Protein AF-A0A2M6NZX8-F1 (afdb_monomer_lite)

Secondary structure (DSSP, 8-state):
-----S-HHHHHHHHTS---SSS-HHHHHHHTTS-SSTTTTT---PPPPHHHHHHHHHHHHHHHHT--HHHHHHHHH-

pLDDT: mean 88.27, std 7.93, range [48.75, 95.5]

Sequence (78 aa):
MGRNIGPKNKIARRFGINLGLKTNASKVARRIKQAPGVHGPKRQRQTTSSFGKQLIEKQKAKYLYGLRERQFRSYVEE

Structure (mmCIF, N/CA/C/O backbone):
data_AF-A0A2M6NZX8-F1
#
_entry.id   AF-A0A2M6NZX8-F1
#
loop_
_atom_site.group_PDB
_atom_site.id
_atom_site.type_symbol
_atom_site.label_atom_id
_atom_site.label_alt_id
_atom_site.label_comp_id
_atom_site.label_asym_id
_atom_site.label_entity_id
_atom_site.label_seq_id
_atom_site.pdbx_PDB_ins_code
_atom_site.Cartn_x
_atom_site.Cartn_y
_atom_site.Cartn_z
_atom_site.occupancy
_atom_site.B_iso_or_equiv
_atom_site.auth_seq_id
_atom_site.auth_comp_id
_atom_site.auth_asym_id
_atom_site.auth_atom_id
_atom_site.pdbx_PDB_model_num
ATOM 1 N N . MET A 1 1 ? -10.560 15.419 -6.376 1.00 48.75 1 MET A N 1
ATOM 2 C CA . MET A 1 1 ? -10.515 14.141 -7.132 1.00 48.75 1 MET A CA 1
ATOM 3 C C . MET A 1 1 ? -9.059 13.711 -7.322 1.00 48.75 1 MET A C 1
ATOM 5 O O . MET A 1 1 ? -8.181 14.538 -7.166 1.00 48.75 1 MET A O 1
ATOM 9 N N . GLY A 1 2 ? -8.788 12.439 -7.618 1.00 69.25 2 GLY A N 1
ATOM 10 C CA . GLY A 1 2 ? -7.436 11.913 -7.889 1.00 69.25 2 GLY A CA 1
ATOM 11 C C . GLY A 1 2 ? -7.169 10.570 -7.202 1.00 69.25 2 GLY A C 1
ATOM 12 O O . GLY A 1 2 ? -7.250 10.471 -5.981 1.00 69.25 2 GLY A O 1
ATOM 13 N N . ARG A 1 3 ? -6.971 9.494 -7.972 1.00 76.12 3 ARG A N 1
ATOM 14 C CA . ARG A 1 3 ? -6.449 8.210 -7.448 1.00 76.12 3 ARG A CA 1
ATOM 15 C C . ARG A 1 3 ? -4.918 8.249 -7.475 1.00 76.12 3 ARG A C 1
ATOM 17 O O . ARG A 1 3 ? -4.359 9.101 -8.158 1.00 76.12 3 ARG A O 1
ATOM 24 N N . ASN A 1 4 ? -4.226 7.346 -6.777 1.00 83.69 4 ASN A N 1
ATOM 25 C CA . ASN A 1 4 ? -2.766 7.280 -6.900 1.00 83.69 4 ASN A CA 1
ATOM 26 C C . ASN A 1 4 ? -2.384 6.744 -8.297 1.00 83.69 4 ASN A C 1
ATOM 28 O O . ASN A 1 4 ? -2.657 5.587 -8.609 1.00 83.69 4 ASN A O 1
ATOM 32 N N . ILE A 1 5 ? -1.781 7.598 -9.132 1.00 87.00 5 ILE A N 1
ATOM 33 C CA . ILE A 1 5 ? -1.290 7.277 -10.492 1.00 87.00 5 ILE A CA 1
ATOM 34 C C . ILE A 1 5 ? 0.249 7.126 -10.496 1.00 87.00 5 ILE A C 1
ATOM 36 O O . ILE A 1 5 ? 0.877 6.909 -11.527 1.00 87.00 5 ILE A O 1
ATOM 40 N N . GLY A 1 6 ? 0.888 7.224 -9.329 1.00 89.25 6 GLY A N 1
ATOM 41 C CA . GLY A 1 6 ? 2.337 7.184 -9.196 1.00 89.25 6 GLY A CA 1
ATOM 42 C C . GLY A 1 6 ? 2.969 5.808 -9.463 1.00 89.25 6 GLY A C 1
ATOM 43 O O . GLY A 1 6 ? 2.290 4.817 -9.749 1.00 89.25 6 GLY A O 1
ATOM 44 N N . PRO A 1 7 ? 4.306 5.711 -9.329 1.00 91.94 7 PRO A N 1
ATOM 45 C CA . PRO A 1 7 ? 5.057 4.501 -9.651 1.00 91.94 7 PRO A CA 1
ATOM 46 C C . PRO A 1 7 ? 4.643 3.286 -8.806 1.00 91.94 7 PRO A C 1
ATOM 48 O O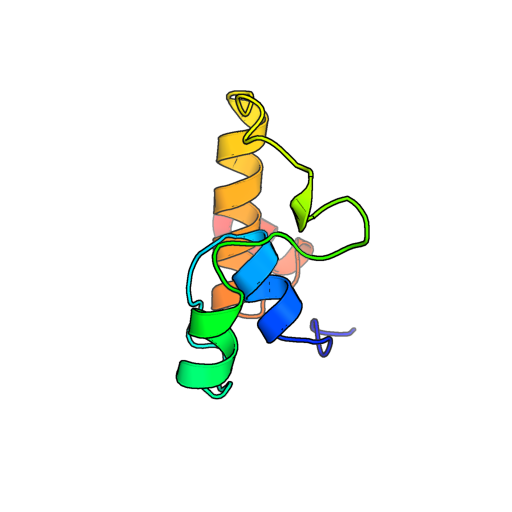 . PRO A 1 7 ? 4.987 3.163 -7.630 1.00 91.94 7 PR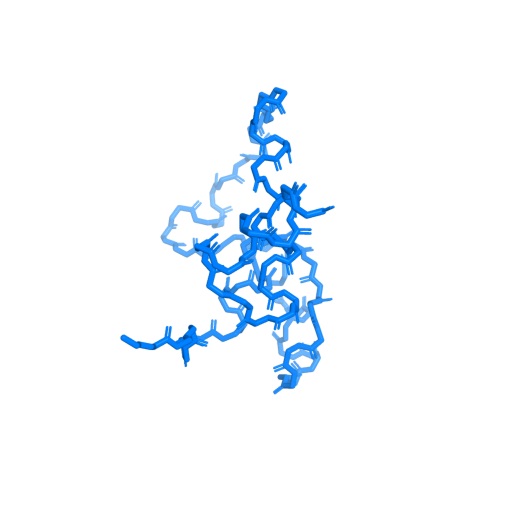O A O 1
ATOM 51 N N . LYS A 1 8 ? 3.973 2.318 -9.429 1.00 90.94 8 LYS A N 1
ATOM 52 C CA . LYS A 1 8 ? 3.431 1.121 -8.762 1.00 90.94 8 LYS A CA 1
ATOM 53 C C . LYS A 1 8 ? 4.500 0.186 -8.186 1.00 90.94 8 LYS A C 1
ATOM 55 O O . LYS A 1 8 ? 4.332 -0.351 -7.094 1.00 90.94 8 LYS A O 1
ATOM 60 N N . ASN A 1 9 ? 5.655 0.068 -8.847 1.00 91.94 9 ASN A N 1
ATOM 61 C CA . ASN A 1 9 ? 6.789 -0.707 -8.323 1.00 91.94 9 ASN A CA 1
ATOM 62 C C . ASN A 1 9 ? 7.343 -0.109 -7.023 1.00 91.94 9 ASN A C 1
ATOM 64 O O . ASN A 1 9 ? 7.808 -0.845 -6.157 1.00 91.94 9 ASN A O 1
ATOM 68 N N . LYS A 1 10 ? 7.277 1.220 -6.858 1.00 91.69 10 LYS A N 1
ATOM 69 C CA . LYS A 1 10 ? 7.681 1.893 -5.614 1.00 91.69 10 LYS A CA 1
ATOM 70 C C . LYS A 1 10 ? 6.749 1.504 -4.465 1.00 91.69 10 LYS A C 1
ATOM 72 O O . LYS A 1 10 ? 7.222 1.297 -3.352 1.00 91.69 10 LYS A O 1
ATOM 77 N N . ILE A 1 11 ? 5.454 1.367 -4.752 1.00 92.81 11 ILE A N 1
ATOM 78 C CA . ILE A 1 11 ? 4.432 0.941 -3.791 1.00 92.81 11 ILE A CA 1
ATOM 79 C C . ILE A 1 11 ? 4.682 -0.516 -3.377 1.00 92.81 11 ILE A C 1
ATOM 81 O O . ILE A 1 11 ? 4.845 -0.776 -2.192 1.00 92.81 11 ILE A O 1
ATOM 85 N N . ALA A 1 12 ? 4.838 -1.442 -4.329 1.00 92.69 12 ALA A N 1
ATOM 86 C CA . ALA A 1 12 ? 5.147 -2.849 -4.032 1.00 92.69 12 ALA A CA 1
ATOM 87 C C . ALA A 1 12 ? 6.415 -3.006 -3.164 1.00 92.69 12 ALA A C 1
ATOM 89 O O . ALA A 1 12 ? 6.403 -3.684 -2.139 1.00 92.69 12 ALA A O 1
ATOM 90 N N . ARG A 1 13 ? 7.493 -2.282 -3.502 1.00 91.94 13 ARG A N 1
ATOM 91 C CA . ARG A 1 13 ? 8.744 -2.274 -2.719 1.00 91.94 13 ARG A CA 1
ATOM 92 C C . ARG A 1 13 ? 8.591 -1.701 -1.312 1.00 91.94 13 ARG A C 1
ATOM 94 O O . ARG A 1 13 ? 9.322 -2.102 -0.416 1.00 91.94 13 ARG A O 1
ATOM 101 N N . ARG A 1 14 ? 7.671 -0.755 -1.100 1.00 91.38 14 ARG A N 1
ATOM 102 C CA . ARG A 1 14 ? 7.393 -0.202 0.235 1.00 91.38 14 ARG A CA 1
ATOM 103 C C . ARG A 1 14 ? 6.812 -1.265 1.166 1.00 91.38 14 ARG A C 1
ATOM 105 O O . ARG A 1 14 ? 7.148 -1.263 2.344 1.00 91.38 14 ARG A O 1
ATOM 112 N N . PHE A 1 15 ? 5.961 -2.142 0.638 1.00 91.19 15 PHE A N 1
ATOM 113 C CA . PHE A 1 15 ? 5.327 -3.221 1.399 1.00 91.19 15 PHE A CA 1
ATOM 114 C C . PHE A 1 15 ? 6.135 -4.525 1.394 1.00 91.19 15 PHE A C 1
ATOM 116 O O . PHE A 1 15 ? 5.808 -5.444 2.135 1.00 91.19 15 PHE A O 1
ATOM 123 N N . GLY A 1 16 ? 7.187 -4.612 0.576 1.00 88.94 16 GLY A N 1
ATOM 124 C CA . GLY A 1 16 ? 8.025 -5.807 0.463 1.00 88.94 16 GLY A CA 1
ATOM 125 C C . GLY A 1 16 ? 7.318 -7.005 -0.177 1.00 88.94 16 GLY A C 1
ATOM 126 O O . GLY A 1 16 ? 7.825 -8.119 -0.092 1.00 88.94 16 GLY A O 1
ATOM 127 N N . ILE A 1 17 ? 6.166 -6.785 -0.819 1.00 89.81 17 ILE A N 1
ATOM 128 C CA . ILE A 1 17 ? 5.334 -7.820 -1.440 1.00 89.81 17 ILE A CA 1
ATOM 129 C C . ILE A 1 17 ? 4.891 -7.393 -2.836 1.00 89.81 17 ILE A C 1
ATOM 131 O O . ILE A 1 17 ? 4.782 -6.200 -3.141 1.00 89.81 17 ILE A O 1
ATOM 135 N N . ASN A 1 18 ? 4.637 -8.370 -3.705 1.00 89.62 18 ASN A N 1
ATOM 136 C CA . ASN A 1 18 ? 4.129 -8.084 -5.037 1.00 89.62 18 ASN A CA 1
ATOM 137 C C . ASN A 1 18 ? 2.620 -7.845 -4.948 1.00 89.62 18 ASN A C 1
ATOM 139 O O . ASN A 1 18 ? 1.863 -8.764 -4.668 1.00 89.62 18 ASN A O 1
ATOM 143 N N . LEU A 1 19 ? 2.199 -6.604 -5.188 1.00 87.19 19 LEU A N 1
ATOM 144 C CA . LEU A 1 19 ? 0.793 -6.197 -5.127 1.00 87.19 19 LEU A CA 1
ATOM 145 C C . LEU A 1 19 ? 0.017 -6.447 -6.433 1.00 87.19 19 LEU A C 1
ATOM 147 O O . LEU A 1 19 ? -1.128 -6.027 -6.539 1.00 87.19 19 LEU A O 1
ATOM 151 N N . GLY A 1 20 ? 0.636 -7.037 -7.462 1.00 86.88 20 GLY A N 1
ATOM 152 C CA . GLY A 1 20 ? -0.063 -7.377 -8.709 1.00 86.88 20 GLY A CA 1
ATOM 153 C C . GLY A 1 20 ? -0.596 -6.170 -9.494 1.00 86.88 20 GLY A C 1
ATOM 154 O O . GLY A 1 20 ? -1.498 -6.311 -10.313 1.00 86.88 20 GLY A O 1
ATOM 155 N N . LEU A 1 21 ? -0.042 -4.970 -9.284 1.00 84.88 21 LEU A N 1
ATOM 156 C CA . LEU A 1 21 ? -0.586 -3.699 -9.789 1.00 84.88 21 LEU A CA 1
ATOM 157 C C . LEU A 1 21 ? -0.458 -3.497 -11.319 1.00 84.88 21 LEU A C 1
ATOM 159 O O . LEU A 1 21 ? -0.414 -2.359 -11.781 1.00 84.88 21 LEU A O 1
ATOM 163 N N . LYS A 1 22 ? -0.433 -4.548 -12.145 1.00 83.06 22 LYS A N 1
ATOM 164 C CA . LYS A 1 22 ? -0.161 -4.486 -13.597 1.00 83.06 22 LYS A CA 1
ATOM 165 C C . LYS A 1 22 ? 1.226 -3.909 -13.901 1.00 83.06 22 LYS A C 1
ATOM 167 O O . LYS A 1 22 ? 1.378 -2.978 -14.689 1.00 83.06 22 LYS A O 1
ATOM 172 N N . THR A 1 23 ? 2.244 -4.430 -13.224 1.00 83.50 23 THR A N 1
ATOM 173 C CA . THR A 1 23 ? 3.652 -4.163 -13.532 1.00 83.50 23 THR A CA 1
ATOM 174 C C . THR A 1 23 ? 4.386 -5.470 -13.776 1.00 83.50 23 THR A C 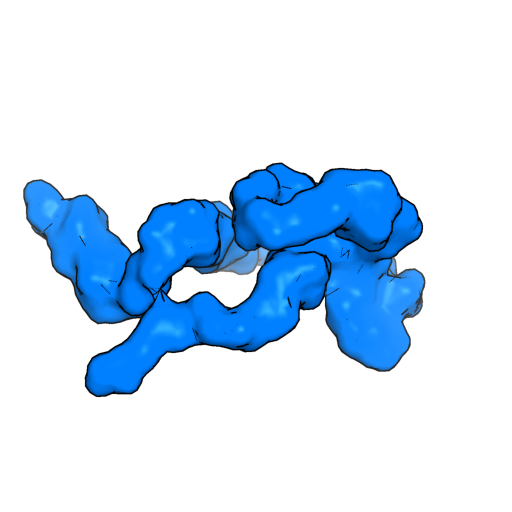1
ATOM 176 O O . THR A 1 23 ? 3.964 -6.525 -13.311 1.00 83.50 23 THR A O 1
ATOM 179 N N . ASN A 1 24 ? 5.482 -5.413 -14.535 1.00 87.00 24 ASN A N 1
ATOM 180 C CA . ASN A 1 24 ? 6.252 -6.610 -14.851 1.00 87.00 24 ASN A CA 1
ATOM 181 C C . ASN A 1 24 ? 6.782 -7.259 -13.556 1.00 87.00 24 ASN A C 1
ATOM 183 O O . ASN A 1 24 ? 7.594 -6.661 -12.839 1.00 87.00 24 ASN A O 1
ATOM 187 N N . ALA A 1 25 ? 6.319 -8.481 -13.281 1.00 85.62 25 ALA A N 1
ATOM 188 C CA . ALA A 1 25 ? 6.606 -9.208 -12.052 1.00 85.62 25 ALA A CA 1
ATOM 189 C C . ALA A 1 25 ? 8.109 -9.460 -11.852 1.00 85.62 25 ALA A C 1
ATOM 191 O O . ALA A 1 25 ? 8.603 -9.316 -10.733 1.00 85.62 25 ALA A O 1
ATOM 192 N N . SER A 1 26 ? 8.866 -9.728 -12.925 1.00 86.88 26 SER A N 1
ATOM 193 C CA . SER A 1 26 ? 10.313 -9.973 -12.833 1.00 86.88 26 SER A CA 1
ATOM 194 C C . SER A 1 26 ? 11.077 -8.717 -12.399 1.00 86.88 26 SER A C 1
ATOM 196 O O . SER A 1 26 ? 11.984 -8.777 -11.563 1.00 86.88 26 SER A O 1
ATOM 198 N N . LYS A 1 27 ? 10.656 -7.540 -12.886 1.00 85.62 27 LYS A N 1
ATOM 199 C CA . LYS A 1 27 ? 11.228 -6.244 -12.485 1.00 85.62 27 LYS A CA 1
ATOM 200 C C . LYS A 1 27 ? 10.916 -5.911 -11.025 1.00 85.62 27 LYS A C 1
ATOM 202 O O . LYS A 1 27 ? 11.763 -5.333 -10.343 1.00 85.62 27 LYS A O 1
ATOM 207 N N . VAL A 1 28 ? 9.720 -6.262 -10.545 1.00 86.94 28 VAL A N 1
ATOM 208 C CA . VAL A 1 28 ? 9.327 -6.068 -9.141 1.00 86.94 28 VAL A CA 1
ATOM 209 C C . VAL A 1 28 ? 10.147 -6.979 -8.235 1.00 86.94 28 VAL A C 1
ATOM 211 O O . VAL A 1 28 ? 10.799 -6.479 -7.318 1.00 86.94 28 VAL A O 1
ATOM 214 N N . ALA A 1 29 ? 10.178 -8.281 -8.532 1.00 87.19 29 ALA A N 1
ATOM 215 C CA . ALA A 1 29 ? 10.860 -9.297 -7.733 1.00 87.19 29 ALA A CA 1
ATOM 216 C C . ALA A 1 29 ? 12.338 -8.956 -7.484 1.00 87.19 29 ALA A C 1
ATOM 218 O O . ALA A 1 29 ? 12.814 -9.073 -6.355 1.00 87.19 29 ALA A O 1
ATOM 219 N 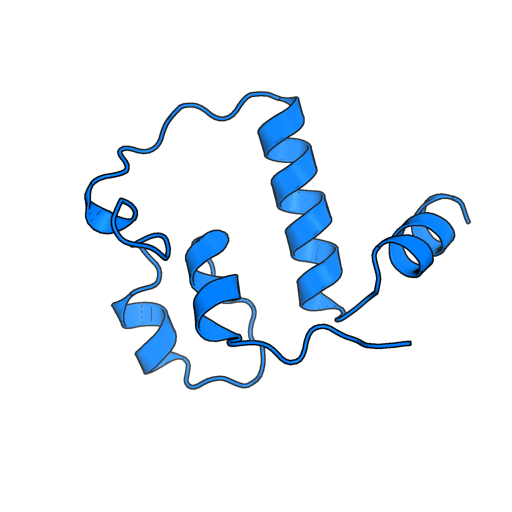N . ARG A 1 30 ? 13.038 -8.416 -8.494 1.00 89.56 30 ARG A N 1
ATOM 220 C CA . ARG A 1 30 ? 14.460 -8.041 -8.397 1.00 89.56 30 ARG A CA 1
ATOM 221 C C . ARG A 1 30 ? 14.773 -7.058 -7.262 1.00 89.56 30 ARG A C 1
ATOM 223 O O . ARG A 1 30 ? 15.848 -7.126 -6.680 1.00 89.56 30 ARG A O 1
ATOM 230 N N . ARG A 1 31 ? 13.872 -6.114 -6.961 1.00 88.25 31 ARG A N 1
ATOM 231 C CA . ARG A 1 31 ? 14.106 -5.050 -5.959 1.00 88.25 31 ARG A CA 1
ATOM 232 C C . ARG A 1 31 ? 13.113 -5.071 -4.800 1.00 88.25 31 ARG A C 1
ATOM 234 O O . ARG A 1 31 ? 13.106 -4.137 -4.002 1.00 88.25 31 ARG A O 1
ATOM 241 N N . ILE A 1 32 ? 12.281 -6.109 -4.693 1.00 89.75 32 ILE A N 1
ATOM 242 C CA . 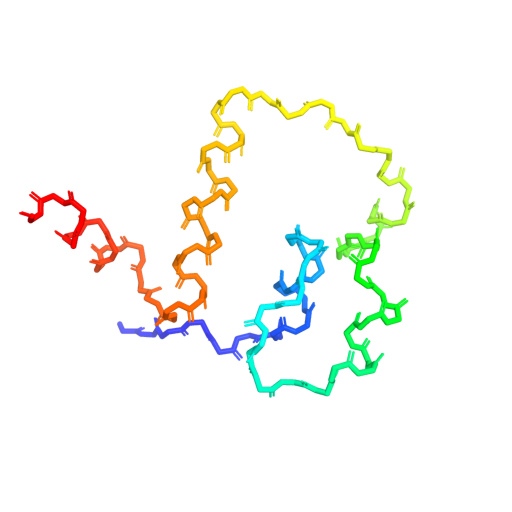ILE A 1 32 ? 11.183 -6.169 -3.719 1.00 89.75 32 ILE A CA 1
ATOM 243 C C . ILE A 1 32 ? 11.672 -6.210 -2.271 1.00 89.75 32 ILE A C 1
ATOM 245 O O . ILE A 1 32 ? 11.053 -5.615 -1.397 1.00 89.75 32 ILE A O 1
ATOM 249 N N . LYS A 1 33 ? 12.830 -6.839 -2.044 1.00 87.25 33 LYS A N 1
ATOM 250 C CA . LYS A 1 33 ? 13.479 -6.939 -0.730 1.00 87.25 33 LYS A CA 1
ATOM 251 C C . LYS A 1 33 ? 14.064 -5.604 -0.248 1.00 87.25 33 LYS A C 1
ATOM 253 O O . LYS A 1 33 ? 14.356 -5.462 0.931 1.00 87.25 33 LYS A O 1
ATOM 258 N N . GLN A 1 34 ? 14.240 -4.631 -1.144 1.00 89.69 34 GLN A N 1
ATOM 259 C CA . GLN A 1 34 ? 14.834 -3.331 -0.837 1.00 89.69 34 GLN A CA 1
ATOM 260 C C . GLN A 1 34 ? 13.758 -2.247 -0.834 1.00 89.69 34 GLN A C 1
ATOM 262 O O . GLN A 1 34 ? 13.170 -1.945 -1.881 1.00 89.69 34 GLN A O 1
ATOM 267 N N . ALA A 1 35 ? 13.568 -1.590 0.311 1.00 90.31 35 ALA A N 1
ATOM 268 C CA . ALA A 1 35 ? 12.655 -0.458 0.424 1.00 90.31 35 ALA A CA 1
ATOM 269 C C . ALA A 1 35 ? 13.036 0.676 -0.558 1.00 90.31 35 ALA A C 1
ATOM 271 O O . ALA A 1 35 ? 14.196 0.796 -0.965 1.00 90.31 35 ALA A O 1
ATOM 272 N N . PRO A 1 36 ? 12.076 1.502 -1.005 1.00 91.38 36 PRO A N 1
ATOM 273 C CA . PRO A 1 36 ? 12.373 2.643 -1.866 1.00 91.38 36 PRO A CA 1
ATOM 274 C C . PRO A 1 36 ? 13.105 3.768 -1.108 1.00 91.38 36 PRO A C 1
ATOM 276 O O . PRO A 1 36 ? 12.926 3.924 0.096 1.00 91.38 36 PRO A O 1
ATOM 279 N N . GLY A 1 37 ? 13.858 4.600 -1.838 1.00 90.88 37 GLY A N 1
ATOM 280 C CA . GLY A 1 37 ? 14.585 5.763 -1.300 1.00 90.88 37 GLY A CA 1
ATOM 281 C C . GLY A 1 37 ? 16.066 5.495 -1.002 1.00 90.88 37 GLY A C 1
ATOM 282 O O . GLY A 1 37 ? 16.510 4.350 -1.050 1.00 90.88 37 GLY A O 1
ATOM 283 N N . VAL A 1 38 ? 16.819 6.559 -0.694 1.00 91.31 38 VAL A N 1
ATOM 284 C CA . VAL A 1 38 ? 18.283 6.526 -0.467 1.00 91.31 38 VAL A CA 1
ATOM 285 C C . VAL A 1 38 ? 18.660 5.629 0.715 1.00 91.31 38 VAL A C 1
ATOM 287 O O . VAL A 1 38 ? 19.580 4.824 0.621 1.00 91.31 38 VAL A O 1
ATOM 290 N N . HIS A 1 39 ? 17.894 5.690 1.806 1.00 89.50 39 HIS A N 1
ATOM 291 C CA . HIS A 1 39 ? 18.106 4.838 2.981 1.00 89.50 39 HIS A CA 1
ATOM 292 C C . HIS A 1 39 ? 17.524 3.429 2.827 1.00 89.50 39 HIS A C 1
ATOM 294 O O . HIS A 1 39 ? 17.742 2.585 3.687 1.00 89.50 39 HIS A O 1
ATOM 300 N N . GLY A 1 40 ? 16.789 3.148 1.748 1.00 86.12 40 GLY A N 1
ATOM 301 C CA . GLY A 1 40 ? 16.101 1.875 1.544 1.00 86.12 40 GLY A CA 1
ATOM 302 C C . GLY A 1 40 ? 17.010 0.640 1.619 1.00 86.12 40 GLY A C 1
ATOM 303 O O . GLY A 1 40 ? 16.651 -0.299 2.326 1.00 86.12 40 GLY A O 1
ATOM 304 N N . PRO A 1 41 ? 18.188 0.637 0.963 1.00 85.81 41 PRO A N 1
ATOM 305 C CA . PRO A 1 41 ? 19.150 -0.463 1.056 1.00 85.81 41 PRO A CA 1
ATOM 306 C C . PRO A 1 41 ? 19.792 -0.617 2.440 1.00 85.81 41 PRO A C 1
ATOM 308 O O . PRO A 1 41 ? 20.085 -1.732 2.851 1.00 85.81 41 PRO A O 1
ATOM 311 N N . LYS A 1 42 ? 20.005 0.494 3.158 1.00 83.56 42 LYS A N 1
ATOM 312 C CA . LYS A 1 42 ? 20.654 0.516 4.482 1.00 83.56 42 LYS A CA 1
ATOM 313 C C . LYS A 1 42 ? 19.670 0.324 5.637 1.00 83.56 42 LYS A C 1
ATOM 315 O O . LYS A 1 42 ? 20.084 0.201 6.785 1.00 83.56 42 LYS A O 1
ATOM 320 N N . ARG A 1 43 ? 18.364 0.324 5.360 1.00 75.06 43 ARG A N 1
ATOM 321 C CA . ARG A 1 43 ? 17.330 0.179 6.380 1.00 75.06 43 ARG A CA 1
ATOM 322 C C . ARG A 1 43 ? 17.299 -1.271 6.855 1.00 75.06 43 ARG A C 1
ATOM 324 O O . ARG A 1 43 ? 16.592 -2.101 6.287 1.00 75.06 43 ARG A O 1
ATOM 331 N N . GLN A 1 44 ? 18.031 -1.558 7.928 1.00 67.00 44 GLN A N 1
ATOM 332 C CA . GLN A 1 44 ? 17.760 -2.733 8.750 1.00 67.00 44 GLN A CA 1
ATOM 333 C C . GLN A 1 44 ? 16.286 -2.695 9.167 1.00 67.00 44 GLN A C 1
ATOM 335 O O . GLN A 1 44 ? 15.731 -1.623 9.435 1.00 67.00 44 GLN A O 1
ATOM 340 N N . ARG A 1 45 ? 15.621 -3.855 9.139 1.00 65.06 45 ARG A N 1
ATOM 341 C CA . ARG A 1 45 ? 14.215 -3.997 9.536 1.00 65.06 45 ARG A CA 1
ATOM 342 C C . ARG A 1 45 ? 14.078 -3.568 10.998 1.00 65.06 45 ARG A C 1
ATOM 344 O O . ARG A 1 45 ? 14.265 -4.372 11.900 1.00 65.06 45 ARG A O 1
ATOM 351 N N . GLN A 1 46 ? 13.763 -2.296 11.220 1.00 69.75 46 GLN A N 1
ATOM 352 C CA . GLN A 1 46 ? 13.369 -1.819 12.536 1.00 69.75 46 GLN A CA 1
ATOM 353 C C . GLN A 1 46 ? 12.085 -2.540 12.941 1.00 69.75 46 GLN A C 1
ATOM 355 O O . GLN A 1 46 ? 11.183 -2.734 12.114 1.00 69.75 46 GLN A O 1
ATOM 360 N N . THR A 1 47 ? 12.021 -2.949 14.204 1.00 77.31 47 THR A N 1
ATOM 361 C CA . THR A 1 47 ? 10.814 -3.500 14.810 1.00 77.31 47 THR A CA 1
ATOM 362 C C . THR A 1 47 ? 9.682 -2.492 14.631 1.00 77.31 47 THR A C 1
ATOM 364 O O . THR A 1 47 ? 9.774 -1.325 15.002 1.00 77.31 47 THR A O 1
ATOM 367 N N . THR A 1 48 ? 8.618 -2.922 13.956 1.00 84.25 48 THR A N 1
ATOM 368 C CA . THR A 1 48 ? 7.439 -2.079 13.755 1.00 84.25 48 THR A CA 1
ATOM 369 C C . THR A 1 48 ? 6.593 -2.114 15.019 1.00 84.25 48 THR A C 1
ATOM 371 O O . THR A 1 48 ? 6.321 -3.189 15.558 1.00 84.25 48 THR A O 1
ATOM 374 N N . SER A 1 49 ? 6.165 -0.940 15.486 1.00 93.50 49 SER A N 1
ATOM 375 C CA . SER A 1 49 ? 5.198 -0.838 16.580 1.00 93.50 49 SER A CA 1
ATOM 376 C C . SER A 1 49 ? 3.870 -1.501 16.199 1.00 93.50 49 SER A C 1
ATOM 378 O O . SER A 1 49 ? 3.583 -1.698 15.014 1.00 93.50 49 SER A O 1
ATOM 380 N N . SER A 1 50 ? 3.032 -1.816 17.192 1.00 94.25 50 SER A N 1
ATOM 381 C CA . SER A 1 50 ? 1.689 -2.373 16.957 1.00 94.25 50 SER A CA 1
ATOM 382 C C . SER A 1 50 ? 0.876 -1.503 15.985 1.00 94.25 50 SER A C 1
ATOM 384 O O . SER A 1 50 ? 0.402 -1.983 14.954 1.00 94.25 50 SER A O 1
ATOM 386 N N . PHE A 1 51 ? 0.854 -0.187 16.221 1.00 94.56 51 PHE A N 1
ATOM 387 C CA . PHE A 1 51 ? 0.234 0.780 15.313 1.00 94.56 51 PHE A CA 1
ATOM 388 C C . PHE A 1 51 ? 0.874 0.780 13.916 1.00 94.56 51 PHE A C 1
ATOM 390 O O . PHE A 1 51 ? 0.178 0.833 12.905 1.00 94.56 51 PHE A O 1
ATOM 397 N N . GLY A 1 52 ? 2.205 0.672 13.832 1.00 93.38 52 GLY A N 1
ATOM 398 C CA . GLY A 1 52 ? 2.915 0.599 12.555 1.00 93.38 52 GLY A CA 1
ATOM 399 C C . GLY A 1 52 ? 2.484 -0.600 11.708 1.00 93.38 52 GLY A C 1
ATOM 400 O O . GLY A 1 52 ? 2.308 -0.460 10.498 1.00 93.38 52 GLY A O 1
ATOM 401 N N . LYS A 1 53 ? 2.254 -1.759 12.337 1.00 93.19 53 LYS A N 1
ATOM 402 C CA . LYS A 1 53 ? 1.733 -2.959 11.663 1.00 93.19 53 LYS A CA 1
ATOM 403 C C . LYS A 1 53 ? 0.319 -2.727 11.123 1.00 93.19 53 LYS A C 1
ATOM 405 O O . LYS A 1 53 ? 0.074 -2.979 9.945 1.00 93.19 53 LYS A O 1
ATOM 410 N N . GLN A 1 54 ? -0.572 -2.171 11.945 1.00 95.00 54 GLN A N 1
ATOM 411 C CA . GLN A 1 54 ? -1.946 -1.839 11.543 1.00 95.00 54 GLN A CA 1
ATOM 412 C C . GLN A 1 54 ? -1.971 -0.842 10.376 1.00 95.00 54 GLN A C 1
ATOM 414 O O . GLN A 1 54 ? -2.676 -1.038 9.386 1.00 95.00 54 GLN A O 1
ATOM 419 N N . LEU A 1 55 ? -1.144 0.204 10.447 1.00 95.00 55 LEU A N 1
ATOM 420 C CA . LEU A 1 55 ? -1.033 1.204 9.391 1.00 95.00 55 LEU A CA 1
ATOM 421 C C . LEU A 1 55 ? -0.536 0.589 8.076 1.00 95.00 55 LEU A C 1
ATOM 423 O O . LEU A 1 55 ? -1.029 0.951 7.008 1.00 95.00 55 LEU A O 1
ATOM 427 N N . ILE A 1 56 ? 0.430 -0.331 8.131 1.00 94.19 56 ILE A N 1
ATOM 428 C CA . ILE A 1 56 ? 0.942 -1.024 6.943 1.00 94.19 56 ILE A CA 1
ATOM 429 C C . ILE A 1 56 ? -0.172 -1.818 6.257 1.00 94.19 56 ILE A C 1
ATOM 431 O O . ILE A 1 56 ? -0.353 -1.651 5.049 1.00 94.19 56 ILE A O 1
ATOM 435 N N . GLU A 1 57 ? -0.939 -2.616 7.004 1.00 94.62 57 GLU A N 1
ATOM 436 C CA . GLU A 1 57 ? -2.038 -3.407 6.433 1.00 94.62 57 GLU A CA 1
ATOM 437 C C . GLU A 1 57 ? -3.160 -2.516 5.886 1.00 94.62 57 GLU A C 1
ATOM 439 O O . GLU A 1 57 ? -3.596 -2.708 4.748 1.00 94.62 57 GLU A O 1
ATOM 444 N N . LYS A 1 58 ? -3.533 -1.449 6.606 1.00 95.50 58 LYS A N 1
ATOM 445 C CA . LYS A 1 58 ? -4.493 -0.447 6.112 1.00 95.50 58 LYS A CA 1
ATOM 446 C C . LYS A 1 58 ? -4.062 0.134 4.763 1.00 95.50 58 LYS A C 1
ATOM 448 O O . LYS A 1 58 ? -4.828 0.182 3.800 1.00 95.50 58 LYS A O 1
ATOM 453 N N . GLN A 1 59 ? -2.812 0.592 4.679 1.00 95.00 59 GLN A N 1
ATOM 454 C CA . GLN A 1 59 ? -2.290 1.205 3.459 1.00 95.00 59 GLN A CA 1
ATOM 455 C C . GLN A 1 59 ? -2.193 0.186 2.318 1.00 95.00 59 GLN A C 1
ATOM 457 O O . GLN A 1 59 ? -2.503 0.528 1.178 1.00 95.00 59 GLN A O 1
ATOM 462 N N . LYS A 1 60 ? -1.803 -1.057 2.610 1.00 94.25 60 LYS A N 1
ATOM 463 C CA . LYS A 1 60 ? -1.752 -2.156 1.641 1.00 94.25 60 LYS A CA 1
ATOM 464 C C . LYS A 1 60 ? -3.126 -2.427 1.027 1.00 94.25 60 LYS A C 1
ATOM 466 O O . LYS A 1 60 ? -3.218 -2.434 -0.199 1.00 94.25 60 LYS A O 1
ATOM 471 N N . ALA A 1 61 ? -4.177 -2.543 1.841 1.00 94.06 61 ALA A N 1
ATOM 472 C CA . ALA A 1 61 ? -5.547 -2.733 1.360 1.00 94.06 61 ALA A CA 1
ATOM 473 C C . ALA A 1 61 ? -5.995 -1.572 0.458 1.00 94.06 61 ALA A C 1
ATOM 475 O O . ALA A 1 61 ? -6.429 -1.786 -0.675 1.00 94.06 61 ALA A O 1
ATOM 476 N N . LYS A 1 62 ? -5.776 -0.326 0.898 1.00 93.81 62 LYS A N 1
ATOM 477 C CA . LYS A 1 62 ? -6.087 0.866 0.095 1.00 93.81 62 LYS A CA 1
ATOM 478 C C . LYS A 1 62 ? -5.423 0.833 -1.287 1.00 93.81 62 LYS A C 1
ATOM 480 O O . LYS A 1 62 ? -6.068 1.151 -2.285 1.00 93.81 62 LYS A O 1
ATOM 485 N N . TYR A 1 63 ? -4.135 0.485 -1.356 1.00 93.00 63 TYR A N 1
ATOM 486 C CA . TYR A 1 63 ? -3.402 0.447 -2.626 1.00 93.00 63 TYR A CA 1
ATOM 487 C C . TYR A 1 63 ? -3.804 -0.718 -3.522 1.00 93.00 63 TYR A C 1
ATOM 489 O O . TYR A 1 63 ? -3.797 -0.544 -4.739 1.00 93.00 63 TYR A O 1
ATOM 497 N N . LEU A 1 64 ? -4.155 -1.865 -2.940 1.00 92.06 64 LEU A N 1
ATOM 498 C CA . LEU A 1 64 ? -4.612 -3.03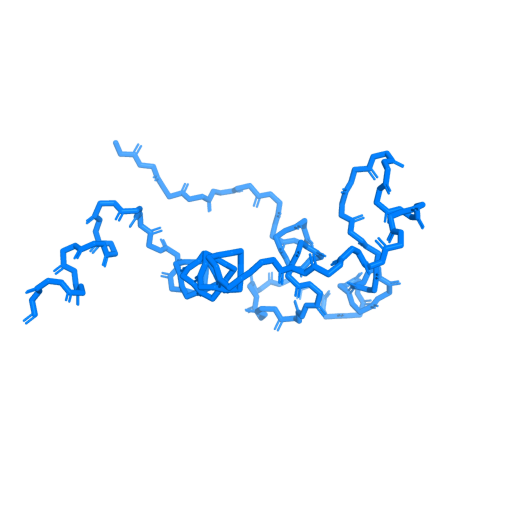7 -3.680 1.00 92.06 64 LEU A CA 1
ATOM 499 C C . LEU A 1 64 ? -5.893 -2.721 -4.461 1.00 92.06 64 LEU A C 1
ATOM 501 O O . LEU A 1 64 ? -5.959 -2.963 -5.663 1.00 92.06 64 LEU A O 1
ATOM 505 N N . TYR A 1 65 ? -6.857 -2.083 -3.796 1.00 91.50 65 TYR A N 1
ATOM 506 C CA . TYR A 1 65 ? -8.135 -1.698 -4.399 1.00 91.50 65 TYR A CA 1
ATOM 507 C C . TYR A 1 65 ? -8.103 -0.334 -5.107 1.00 91.50 65 TYR A C 1
ATOM 509 O O . TYR A 1 65 ? -9.079 0.077 -5.728 1.00 91.50 65 TYR A O 1
ATOM 517 N N . GLY A 1 66 ? -6.985 0.397 -5.036 1.00 91.06 66 GLY A N 1
ATOM 518 C CA . GLY A 1 66 ? -6.848 1.713 -5.669 1.00 91.06 66 GLY A CA 1
ATOM 519 C C . GLY A 1 66 ? -7.765 2.793 -5.081 1.00 91.06 66 GLY A C 1
ATOM 520 O O . GLY A 1 66 ? -8.095 3.759 -5.774 1.00 91.06 66 GLY A O 1
ATOM 521 N N . LEU A 1 67 ? -8.163 2.641 -3.816 1.00 92.31 67 LEU A N 1
ATOM 522 C CA . LEU A 1 67 ? -9.117 3.508 -3.128 1.00 92.31 67 LEU A CA 1
ATOM 523 C C . LEU A 1 67 ? -8.459 4.782 -2.581 1.00 92.31 67 LEU A C 1
ATOM 525 O O . LEU A 1 67 ? -7.248 4.859 -2.349 1.00 92.31 67 LEU A O 1
ATOM 529 N N . ARG A 1 68 ? -9.277 5.811 -2.343 1.00 92.19 68 ARG A N 1
ATOM 530 C CA . ARG A 1 68 ? -8.862 6.997 -1.574 1.00 92.19 68 ARG A CA 1
ATOM 531 C C . ARG A 1 68 ? -8.988 6.724 -0.084 1.00 92.19 68 ARG A C 1
ATOM 533 O O . ARG A 1 68 ? -9.813 5.924 0.320 1.00 92.19 68 ARG A O 1
ATOM 540 N N . GLU A 1 69 ? -8.237 7.453 0.737 1.00 93.19 69 GLU A N 1
ATOM 541 C CA . GLU A 1 69 ? -8.303 7.284 2.196 1.00 93.19 69 GLU A CA 1
ATOM 542 C C . GLU A 1 69 ? -9.705 7.583 2.753 1.00 93.19 69 GLU A C 1
ATOM 544 O O . GLU A 1 69 ? -10.192 6.832 3.586 1.00 93.19 69 GLU A O 1
ATOM 549 N N . ARG A 1 70 ? -10.376 8.634 2.250 1.00 92.88 70 ARG A N 1
ATOM 550 C CA . ARG A 1 70 ? -11.756 8.970 2.647 1.00 92.88 70 ARG A CA 1
ATOM 551 C C . ARG A 1 70 ? -12.747 7.872 2.259 1.00 92.88 70 ARG A C 1
ATOM 553 O O . ARG A 1 70 ? -13.511 7.437 3.098 1.00 92.88 70 ARG A O 1
ATOM 560 N N . GLN A 1 71 ? -12.668 7.390 1.018 1.00 92.69 71 GLN A N 1
ATOM 561 C CA . GLN A 1 71 ? -13.533 6.316 0.523 1.00 92.69 71 GLN A CA 1
ATOM 562 C C . GLN A 1 71 ? -13.282 4.997 1.267 1.00 92.69 71 GLN A C 1
ATOM 564 O O . GLN A 1 71 ? -14.219 4.311 1.637 1.00 92.69 71 GLN A O 1
ATOM 569 N N . PHE A 1 72 ? -12.014 4.665 1.523 1.00 94.50 72 PHE A N 1
ATOM 570 C CA . PHE A 1 72 ? -11.644 3.495 2.313 1.00 94.50 72 PHE A CA 1
ATOM 571 C C . PHE A 1 72 ? -12.180 3.587 3.743 1.00 94.50 72 PHE A C 1
ATOM 573 O O . PHE A 1 72 ? -12.638 2.589 4.272 1.00 94.50 72 PHE A O 1
ATOM 580 N N . ARG A 1 73 ? -12.135 4.775 4.362 1.00 94.25 73 ARG A N 1
ATOM 581 C CA . ARG A 1 73 ? -12.717 4.998 5.689 1.00 94.25 73 ARG A CA 1
ATOM 582 C C . ARG A 1 73 ? -14.227 4.762 5.678 1.00 94.25 73 ARG A C 1
ATOM 584 O O . ARG A 1 73 ? -14.694 4.030 6.534 1.00 94.25 73 ARG A O 1
ATOM 591 N N . SER A 1 74 ? -14.940 5.312 4.695 1.00 95.06 74 SER A N 1
ATOM 592 C CA . SER A 1 74 ? -16.384 5.096 4.557 1.00 95.06 74 SER A CA 1
ATOM 593 C C . SER A 1 74 ? -16.739 3.611 4.451 1.00 95.06 74 SER A C 1
ATOM 595 O O . SER A 1 74 ? -17.599 3.170 5.187 1.00 95.06 74 SER A O 1
ATOM 597 N N . TYR A 1 75 ? -16.014 2.821 3.650 1.00 94.12 75 TYR A N 1
ATOM 598 C CA . TYR A 1 75 ? -16.253 1.370 3.538 1.00 94.12 75 TYR A CA 1
ATOM 599 C C . TYR A 1 75 ? -15.913 0.542 4.785 1.00 94.12 75 TYR A C 1
ATOM 601 O O . TYR A 1 75 ? -16.220 -0.640 4.820 1.00 94.12 75 TYR A O 1
ATOM 609 N N . VAL A 1 76 ? -15.163 1.099 5.736 1.00 93.44 76 VAL A N 1
ATOM 610 C CA . VAL A 1 76 ? -14.829 0.414 6.996 1.00 93.44 76 VAL A CA 1
ATOM 611 C C . VAL A 1 76 ? -15.810 0.799 8.106 1.00 93.44 76 VAL A C 1
ATOM 613 O O . VAL A 1 76 ? -15.947 0.056 9.070 1.00 93.44 76 VAL A O 1
ATOM 616 N N . GLU A 1 77 ? -16.414 1.985 8.007 1.00 92.81 77 GLU A N 1
ATOM 617 C CA . GLU A 1 77 ? -17.433 2.479 8.941 1.00 92.81 77 GLU A CA 1
ATOM 618 C C . GLU A 1 77 ? -18.847 2.004 8.568 1.00 92.81 77 GLU A C 1
ATOM 620 O O . GLU A 1 77 ? -19.695 1.932 9.455 1.00 92.81 77 GLU A O 1
ATOM 625 N N . GLU A 1 78 ? -19.083 1.707 7.286 1.00 84.31 78 GLU A N 1
ATOM 626 C CA . GLU A 1 78 ? -20.254 0.977 6.774 1.00 84.31 78 GLU A CA 1
ATOM 627 C C . GLU A 1 78 ? -20.214 -0.502 7.183 1.00 84.31 78 GLU A C 1
ATOM 629 O O . GLU A 1 78 ? -21.258 -0.992 7.668 1.00 84.31 78 GLU A O 1
#

Radius of gyration: 13.68 Å; chains: 1; bounding box: 41×24×32 Å

InterPro domains:
  IPR001912 Small ribosomal subunit protein uS4, N-terminal [PF00163] (3-78)
  IPR001912 Small ribosomal subunit protein uS4, N-terminal [SM01390] (3-78)

Foldseek 3Di:
DDFPPDDVLLVQLQLLHDLVPPDDPVVSVVRSNFHDDPCRNVDDPDDADPVRVVVSVLVSVCVSVRHDPVVSVVVVVD

Organism: NCBI:txid1974647